Protein AF-A0A0F9H214-F1 (afdb_monomer_lite)

Secondary structure (DSSP, 8-state):
----EEEEEEETT-BEEEEETT---S-GGG-B-TTT-PBEEEEEEEE-TTS------PEEEE--EEE-TTT--EEE-S--EEE--SSPPP--------------------------SS----HHHHHHHHHHHHHHHHHHT-

Organism: NCBI:txid412755

pLDDT: mean 75.0, std 20.66, range [31.38, 96.81]

Radius of gyration: 20.88 Å; chains: 1; bounding box: 44×47×53 Å

Sequence (142 aa):
MSYEGYERVLCRNGHLDEDDCYDANFTRDEWRCAVCGEPRCWWEQVDQTNDAGTQTHLVVHEQHQCCCAVCGDHHQSKAVQYCIPLEPEPEYPTTQHRNRPAPLVPVVRCGSTVLEAGEHFTTDEADRRYAELADQRWQQHQ

Structure (mmCIF, N/CA/C/O backbone):
data_AF-A0A0F9H214-F1
#
_entry.id   AF-A0A0F9H214-F1
#
loop_
_atom_site.group_PDB
_atom_site.id
_atom_site.type_symbol
_atom_site.label_atom_id
_atom_site.label_alt_id
_atom_site.label_comp_id
_atom_site.label_asym_id
_atom_site.label_entity_id
_atom_site.label_seq_id
_atom_site.pdbx_PDB_ins_code
_atom_site.Cartn_x
_atom_site.Cartn_y
_atom_site.Cartn_z
_atom_site.occupancy
_atom_site.B_iso_or_eq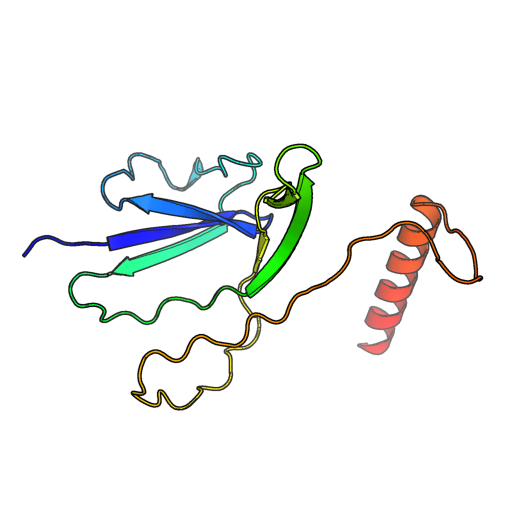uiv
_atom_site.auth_seq_id
_atom_site.auth_comp_id
_atom_site.auth_asym_id
_atom_site.auth_atom_id
_atom_site.pdbx_PDB_model_num
ATOM 1 N N . MET A 1 1 ? -2.662 14.297 -25.807 1.00 56.31 1 MET A N 1
ATOM 2 C CA . MET A 1 1 ? -3.360 13.405 -24.863 1.00 56.31 1 MET A CA 1
ATOM 3 C C . MET A 1 1 ? -2.757 13.671 -23.499 1.00 56.31 1 MET A C 1
ATOM 5 O O . MET A 1 1 ? -1.538 13.796 -23.446 1.00 56.31 1 MET A O 1
ATOM 9 N N . SER A 1 2 ? -3.576 13.887 -22.470 1.00 71.62 2 SER A N 1
ATOM 10 C CA . SER A 1 2 ? -3.113 13.947 -21.078 1.00 71.62 2 SER A CA 1
ATOM 11 C C . SER A 1 2 ? -2.791 12.530 -20.608 1.00 71.62 2 SER A C 1
ATOM 13 O O . SER A 1 2 ? -3.476 11.594 -21.007 1.00 71.62 2 SER A O 1
ATOM 15 N N . TYR A 1 3 ? -1.723 12.375 -19.829 1.00 75.56 3 TYR A N 1
ATOM 16 C CA . TYR A 1 3 ? -1.461 11.142 -19.094 1.00 75.56 3 TYR A CA 1
ATOM 17 C C . TYR A 1 3 ? -2.343 11.152 -17.844 1.00 75.56 3 TYR A C 1
ATOM 19 O O . TYR A 1 3 ? -2.306 12.126 -17.086 1.00 75.56 3 TY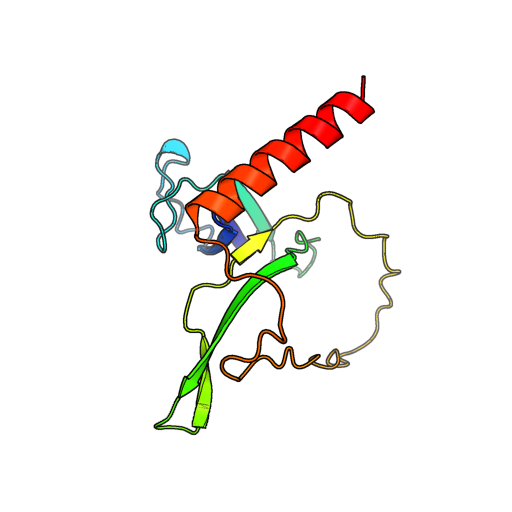R A O 1
ATOM 27 N N . GLU A 1 4 ? -3.142 10.103 -17.671 1.00 81.62 4 GLU A N 1
ATOM 28 C CA . GLU A 1 4 ? -3.949 9.866 -16.475 1.00 81.62 4 GLU A CA 1
ATOM 29 C C . GLU A 1 4 ? -3.407 8.606 -15.809 1.00 81.62 4 GLU A C 1
ATOM 31 O O . GLU A 1 4 ? -3.588 7.495 -16.304 1.00 81.62 4 GLU A O 1
ATOM 36 N N . GLY A 1 5 ? -2.676 8.780 -14.714 1.00 85.62 5 GLY A N 1
ATOM 37 C CA . GLY A 1 5 ? -2.113 7.665 -13.978 1.00 85.62 5 GLY A CA 1
ATOM 38 C C . GLY A 1 5 ? -1.671 8.072 -12.585 1.00 85.62 5 GLY A C 1
ATOM 39 O O . GLY A 1 5 ? -1.516 9.251 -12.282 1.00 85.62 5 GLY A O 1
ATOM 40 N N . TYR A 1 6 ? -1.466 7.076 -11.743 1.00 88.88 6 TYR A N 1
ATOM 41 C CA . TYR A 1 6 ? -1.082 7.242 -10.346 1.00 88.88 6 TYR A CA 1
ATOM 42 C C . TYR A 1 6 ? -0.023 6.203 -9.986 1.00 88.88 6 TYR A C 1
ATOM 44 O O . TYR A 1 6 ? 0.184 5.228 -10.711 1.00 88.88 6 TYR A O 1
ATOM 52 N N . GLU A 1 7 ? 0.688 6.415 -8.890 1.00 90.12 7 GLU A N 1
ATOM 53 C CA . GLU A 1 7 ? 1.603 5.431 -8.328 1.00 90.12 7 GLU A CA 1
ATOM 54 C C . GLU A 1 7 ? 0.926 4.727 -7.150 1.00 90.12 7 GLU A C 1
ATOM 56 O O . GLU A 1 7 ? 0.430 5.366 -6.225 1.00 90.12 7 GLU A O 1
ATOM 61 N N . ARG A 1 8 ? 0.918 3.393 -7.172 1.00 92.69 8 ARG A N 1
ATOM 62 C CA . ARG A 1 8 ? 0.558 2.570 -6.011 1.00 92.69 8 ARG A CA 1
ATOM 63 C C . ARG A 1 8 ? 1.821 2.233 -5.257 1.00 92.69 8 ARG A C 1
ATOM 65 O O . ARG A 1 8 ? 2.807 1.824 -5.867 1.00 92.69 8 ARG A O 1
ATOM 72 N N . VAL A 1 9 ? 1.795 2.366 -3.939 1.00 93.00 9 VAL A N 1
ATOM 73 C CA . VAL A 1 9 ? 3.006 2.280 -3.124 1.00 93.00 9 VAL A CA 1
ATOM 74 C C . VAL A 1 9 ? 2.737 1.501 -1.851 1.00 93.00 9 VAL A C 1
ATOM 76 O O . VAL A 1 9 ? 1.773 1.773 -1.145 1.00 93.00 9 VAL A O 1
ATOM 79 N N . LEU A 1 10 ? 3.609 0.544 -1.536 1.00 94.62 10 LEU A N 1
ATOM 80 C CA . LEU A 1 10 ? 3.522 -0.272 -0.327 1.00 94.62 10 LEU A CA 1
ATOM 81 C C . LEU A 1 10 ? 4.709 -0.018 0.594 1.00 94.62 10 LEU A C 1
ATOM 83 O O . LEU A 1 10 ? 5.872 -0.020 0.175 1.00 94.62 10 LEU A O 1
ATOM 87 N N . CYS A 1 11 ? 4.417 0.138 1.882 1.00 94.88 11 CYS A N 1
ATOM 88 C CA . CYS A 1 11 ? 5.436 0.122 2.926 1.00 94.88 11 CYS A CA 1
ATOM 89 C C . CYS A 1 11 ? 5.727 -1.285 3.444 1.00 94.88 11 CYS A C 1
ATOM 91 O O . CYS A 1 11 ? 4.993 -2.231 3.166 1.00 94.88 11 CYS A O 1
ATOM 93 N N . ARG A 1 12 ? 6.789 -1.420 4.248 1.00 94.31 12 ARG A N 1
ATOM 94 C CA . ARG A 1 12 ? 7.188 -2.709 4.846 1.00 94.31 12 ARG A CA 1
ATOM 95 C C . ARG A 1 12 ? 6.101 -3.379 5.692 1.00 94.31 12 ARG A C 1
ATOM 97 O O . ARG A 1 12 ? 6.124 -4.594 5.833 1.00 94.31 12 ARG A O 1
ATOM 104 N N . ASN A 1 13 ? 5.156 -2.597 6.214 1.00 95.94 13 ASN A N 1
ATOM 105 C CA . ASN A 1 13 ? 4.014 -3.089 6.990 1.00 95.94 13 ASN A CA 1
ATOM 106 C C . ASN A 1 13 ? 2.752 -3.308 6.133 1.00 95.94 13 ASN A C 1
ATOM 108 O O . ASN A 1 13 ? 1.672 -3.499 6.679 1.00 95.94 13 ASN A O 1
ATOM 112 N N . GLY A 1 14 ? 2.851 -3.223 4.803 1.00 95.81 14 GLY A N 1
ATOM 113 C CA . GLY A 1 14 ? 1.740 -3.498 3.893 1.00 95.81 14 GLY A CA 1
ATOM 114 C C . GLY A 1 14 ? 0.699 -2.383 3.755 1.00 95.81 14 GLY A C 1
ATOM 115 O O . GLY A 1 14 ? -0.334 -2.610 3.134 1.00 95.81 14 GLY A O 1
ATOM 116 N N . HIS A 1 15 ? 0.919 -1.183 4.298 1.00 95.94 15 HIS A N 1
ATOM 117 C CA . HIS A 1 15 ? 0.015 -0.056 4.036 1.00 95.94 15 HIS A CA 1
ATOM 118 C C . HIS A 1 15 ? 0.168 0.408 2.585 1.00 95.94 15 HIS A C 1
ATOM 120 O O . HIS A 1 15 ? 1.293 0.661 2.145 1.00 95.94 15 HIS A O 1
ATOM 126 N N . LEU A 1 16 ? -0.960 0.499 1.878 1.00 94.94 16 LEU A N 1
ATOM 127 C CA . LEU A 1 16 ? -1.052 0.954 0.495 1.00 94.94 16 LEU A CA 1
ATOM 128 C C . LEU A 1 16 ? -1.395 2.445 0.459 1.00 94.94 16 LEU A C 1
ATOM 130 O O . LEU A 1 16 ? -2.414 2.841 1.023 1.00 94.94 16 LEU A O 1
ATOM 134 N N . ASP A 1 17 ? -0.575 3.217 -0.245 1.00 92.38 17 ASP A N 1
ATOM 135 C CA . ASP A 1 17 ? -0.839 4.607 -0.609 1.00 92.38 17 ASP A CA 1
ATOM 136 C C . ASP A 1 17 ? -0.993 4.705 -2.141 1.00 92.38 17 ASP A C 1
ATOM 138 O O . ASP A 1 17 ? -0.345 3.961 -2.887 1.00 92.38 17 ASP A O 1
ATOM 142 N N . GLU A 1 18 ? -1.861 5.605 -2.602 1.00 91.56 18 GLU A N 1
ATOM 143 C CA . GLU A 1 18 ? -2.051 5.938 -4.018 1.00 91.56 18 GLU A CA 1
ATOM 144 C C . GLU A 1 18 ? -1.720 7.418 -4.199 1.00 91.56 18 GLU A C 1
ATOM 146 O O . GLU A 1 18 ? -2.446 8.280 -3.703 1.00 91.56 18 GLU A O 1
ATOM 151 N N . ASP A 1 19 ? -0.604 7.702 -4.865 1.00 87.62 19 ASP A N 1
ATOM 152 C CA . ASP A 1 19 ? -0.115 9.062 -5.073 1.00 87.62 19 ASP A CA 1
ATOM 153 C C . ASP A 1 19 ? -0.329 9.469 -6.534 1.00 87.62 19 ASP A C 1
ATOM 155 O O . ASP A 1 19 ? -0.066 8.692 -7.456 1.00 87.62 19 ASP A O 1
ATOM 159 N N . ASP A 1 20 ? -0.801 10.694 -6.767 1.00 83.00 20 ASP A N 1
ATOM 160 C CA . ASP A 1 20 ? -0.907 11.222 -8.126 1.00 83.00 20 ASP A CA 1
ATOM 161 C C . ASP A 1 20 ? 0.501 11.332 -8.736 1.00 83.00 20 ASP A C 1
ATOM 163 O O . ASP A 1 20 ? 1.448 11.801 -8.099 1.00 83.00 20 ASP A O 1
ATOM 167 N N . CYS A 1 21 ? 0.651 10.918 -9.994 1.00 73.12 21 CYS A N 1
ATOM 168 C CA . CYS A 1 21 ? 1.914 10.990 -10.725 1.00 73.12 21 CYS A CA 1
ATOM 169 C C . CYS A 1 21 ? 2.504 12.412 -10.799 1.00 73.12 21 CYS A C 1
ATOM 171 O O . CYS A 1 21 ? 3.709 12.566 -11.016 1.00 73.12 21 CYS A O 1
ATOM 173 N N . TYR A 1 22 ? 1.677 13.446 -10.611 1.00 72.38 22 TYR A N 1
ATOM 174 C CA . TYR A 1 22 ? 2.107 14.844 -10.583 1.00 72.38 22 TYR A CA 1
ATOM 175 C C . TYR A 1 22 ? 2.569 15.325 -9.196 1.00 72.38 22 TYR A C 1
ATOM 177 O O . TYR A 1 22 ? 3.251 16.348 -9.115 1.00 72.38 22 TYR A O 1
ATOM 185 N N . ASP A 1 23 ? 2.266 14.586 -8.123 1.00 71.31 23 ASP A N 1
ATOM 186 C CA . ASP A 1 23 ? 2.620 14.937 -6.739 1.00 71.31 23 ASP A CA 1
ATOM 187 C C . ASP A 1 23 ? 4.005 14.415 -6.307 1.00 71.31 23 ASP A C 1
ATOM 189 O O . ASP A 1 23 ? 4.451 14.653 -5.179 1.00 71.31 23 ASP A O 1
ATOM 193 N N . ALA A 1 24 ? 4.738 13.761 -7.216 1.00 57.97 24 ALA A N 1
ATOM 194 C CA . ALA A 1 24 ? 6.057 13.168 -6.988 1.00 57.97 24 ALA A CA 1
ATOM 195 C C . ALA A 1 24 ? 7.189 14.214 -6.839 1.00 57.97 24 ALA A C 1
ATOM 197 O O . ALA A 1 24 ? 8.165 14.227 -7.585 1.00 57.97 24 ALA A O 1
ATOM 198 N N . ASN A 1 25 ? 7.088 15.095 -5.842 1.00 57.47 25 ASN A N 1
ATOM 199 C CA . ASN A 1 25 ? 8.179 15.978 -5.409 1.00 57.47 25 ASN A CA 1
ATOM 200 C C . ASN A 1 25 ? 9.109 15.321 -4.373 1.00 57.47 25 ASN A C 1
ATOM 202 O O . ASN A 1 25 ? 10.042 15.963 -3.889 1.00 57.47 25 ASN A O 1
ATOM 206 N N . PHE A 1 26 ? 8.875 14.057 -4.016 1.00 60.38 26 PHE A N 1
ATOM 207 C CA . PHE A 1 26 ? 9.685 13.342 -3.037 1.00 60.38 26 PHE A CA 1
ATOM 208 C C . PHE A 1 26 ? 10.795 12.546 -3.723 1.00 60.38 26 PHE A C 1
ATOM 210 O O . PHE A 1 26 ? 10.561 11.747 -4.630 1.00 60.38 26 PHE A O 1
ATOM 217 N N . THR A 1 27 ? 12.030 12.738 -3.267 1.00 66.38 27 THR A N 1
ATOM 218 C CA . THR A 1 27 ? 13.131 11.830 -3.581 1.00 66.38 27 THR A CA 1
ATOM 219 C C . THR A 1 27 ? 12.805 10.456 -2.995 1.00 66.38 27 THR A C 1
ATOM 221 O O . THR A 1 27 ? 12.459 10.326 -1.821 1.00 66.38 27 THR A O 1
ATOM 224 N N . ARG A 1 28 ? 12.906 9.404 -3.818 1.00 69.00 28 ARG A N 1
ATOM 225 C CA . ARG A 1 28 ? 12.528 8.027 -3.440 1.00 69.00 28 ARG A CA 1
ATOM 226 C C . ARG A 1 28 ? 13.236 7.515 -2.177 1.00 69.00 28 ARG A C 1
ATOM 228 O O . ARG A 1 28 ? 12.682 6.676 -1.475 1.00 69.00 28 ARG A O 1
ATOM 235 N N . ASP A 1 29 ? 14.411 8.055 -1.864 1.00 68.75 29 ASP A N 1
ATOM 236 C CA . ASP A 1 29 ? 15.212 7.688 -0.689 1.00 68.75 29 ASP A CA 1
ATOM 237 C C . ASP A 1 29 ? 14.624 8.186 0.648 1.00 68.75 29 ASP A C 1
ATOM 239 O O . ASP A 1 29 ? 14.957 7.653 1.707 1.00 68.75 29 ASP A O 1
ATOM 243 N N . GLU A 1 30 ? 13.723 9.172 0.625 1.00 76.50 30 GLU A N 1
ATOM 244 C CA . GLU A 1 30 ? 13.088 9.743 1.826 1.00 76.50 30 GLU A CA 1
ATOM 245 C C . GLU A 1 30 ? 11.622 9.316 1.983 1.00 76.50 30 GLU A C 1
ATOM 247 O O . GLU A 1 30 ? 10.915 9.764 2.890 1.00 76.50 30 GLU A O 1
ATOM 252 N N . TRP A 1 31 ? 11.152 8.419 1.116 1.00 84.38 31 TRP A N 1
ATOM 253 C CA . TRP A 1 31 ? 9.738 8.105 1.001 1.00 84.38 31 TRP A CA 1
ATOM 254 C C . TRP A 1 31 ? 9.260 7.172 2.118 1.00 84.38 31 TRP A C 1
ATOM 256 O O . TRP A 1 31 ? 9.586 5.980 2.177 1.00 84.38 31 TRP A O 1
ATOM 266 N N . ARG A 1 32 ? 8.465 7.727 3.034 1.00 91.62 32 ARG A N 1
ATOM 267 C CA . ARG A 1 32 ? 7.933 7.028 4.208 1.00 91.62 32 ARG A CA 1
ATOM 268 C C . ARG A 1 32 ? 6.420 6.900 4.138 1.00 91.62 32 ARG A C 1
ATOM 270 O O . ARG A 1 32 ? 5.734 7.731 3.555 1.00 91.62 32 ARG A O 1
ATOM 277 N N . CYS A 1 33 ? 5.896 5.845 4.747 1.00 92.25 33 CYS A N 1
ATOM 278 C CA . CYS A 1 33 ? 4.461 5.638 4.894 1.00 92.25 33 CYS A CA 1
ATOM 279 C C . CYS A 1 33 ? 3.841 6.709 5.798 1.00 92.25 33 CYS A C 1
ATOM 281 O O . CYS A 1 33 ? 4.309 6.898 6.923 1.00 92.25 33 CYS A O 1
ATOM 283 N N . ALA A 1 34 ? 2.751 7.340 5.358 1.00 90.00 34 ALA A N 1
ATOM 284 C CA . ALA A 1 34 ? 2.038 8.332 6.166 1.00 90.00 34 ALA A CA 1
ATOM 285 C C . ALA A 1 34 ? 1.349 7.713 7.399 1.00 90.00 34 ALA A C 1
ATOM 287 O O . ALA A 1 34 ? 1.155 8.390 8.406 1.00 90.00 34 ALA A O 1
ATOM 288 N N . VAL A 1 35 ? 1.013 6.419 7.339 1.00 92.75 35 VAL A N 1
ATOM 289 C CA . VAL A 1 35 ? 0.331 5.697 8.424 1.00 92.75 35 VAL A CA 1
ATOM 290 C C . VAL A 1 35 ? 1.299 5.269 9.529 1.00 92.75 35 VAL A C 1
ATOM 292 O O . VAL A 1 35 ? 0.993 5.434 10.707 1.00 92.75 35 VAL A O 1
ATOM 295 N N . CYS A 1 36 ? 2.458 4.697 9.175 1.00 93.94 36 CYS A N 1
ATOM 296 C CA . CYS A 1 36 ? 3.359 4.072 10.156 1.00 93.94 36 CYS A CA 1
ATOM 297 C C . CYS A 1 36 ? 4.812 4.567 10.139 1.00 93.94 36 CYS A C 1
ATOM 299 O O . CYS A 1 36 ? 5.603 4.102 10.952 1.00 93.94 36 CYS A O 1
ATOM 301 N N . GLY A 1 37 ? 5.200 5.462 9.225 1.00 93.94 37 GLY A N 1
ATOM 302 C CA . GLY A 1 37 ? 6.560 6.017 9.138 1.00 93.94 37 GLY A CA 1
ATOM 303 C C . GLY A 1 37 ? 7.639 5.069 8.590 1.00 93.94 37 GLY A C 1
ATOM 304 O O . GLY A 1 37 ? 8.771 5.504 8.343 1.00 93.94 37 GLY A O 1
ATOM 305 N N . GLU A 1 38 ? 7.303 3.796 8.366 1.00 94.69 38 GLU A N 1
ATOM 306 C CA . GLU A 1 38 ? 8.208 2.817 7.759 1.00 94.69 38 GLU A CA 1
ATOM 307 C C . GLU A 1 38 ? 8.549 3.184 6.307 1.00 94.69 38 GLU A C 1
ATOM 309 O O . GLU A 1 38 ? 7.723 3.797 5.617 1.00 94.69 38 GLU A O 1
ATOM 314 N N . PRO A 1 39 ? 9.736 2.794 5.809 1.00 93.12 39 PRO A N 1
ATOM 315 C CA . PRO A 1 39 ? 10.102 2.991 4.414 1.00 93.12 39 PRO A CA 1
ATOM 316 C C . PRO A 1 39 ? 9.113 2.316 3.461 1.00 93.12 39 PRO A C 1
ATOM 318 O O . PRO A 1 39 ? 8.674 1.180 3.686 1.00 93.12 39 PRO A O 1
ATOM 321 N N . ARG A 1 40 ? 8.810 3.008 2.363 1.00 92.00 40 ARG A N 1
ATOM 322 C CA . ARG A 1 40 ? 8.134 2.421 1.205 1.00 92.00 40 ARG A CA 1
ATOM 323 C C . ARG A 1 40 ? 9.113 1.476 0.502 1.00 92.00 40 ARG A C 1
ATOM 325 O O . ARG A 1 40 ? 10.262 1.834 0.264 1.00 92.00 40 ARG A O 1
ATOM 332 N N . CYS A 1 41 ? 8.706 0.231 0.272 1.00 92.38 41 CYS A N 1
ATOM 333 C CA . CYS A 1 41 ? 9.588 -0.831 -0.231 1.00 92.38 41 CYS A CA 1
ATOM 334 C C . CYS A 1 41 ? 9.157 -1.398 -1.583 1.00 92.38 41 CYS A C 1
ATOM 336 O O . CYS A 1 41 ? 9.911 -2.160 -2.184 1.00 92.38 41 CYS A O 1
ATOM 338 N N . TRP A 1 42 ? 7.973 -1.032 -2.065 1.00 93.31 42 TRP A N 1
ATOM 339 C CA . TRP A 1 42 ? 7.477 -1.418 -3.377 1.00 93.31 42 TRP A CA 1
ATOM 340 C C . TRP A 1 42 ? 6.605 -0.306 -3.952 1.00 93.31 42 TRP A C 1
ATOM 342 O O . TRP A 1 42 ? 5.933 0.398 -3.200 1.00 93.31 42 TRP A O 1
ATOM 352 N N . TRP A 1 43 ? 6.626 -0.158 -5.272 1.00 91.88 43 TRP A N 1
ATOM 353 C CA . TRP A 1 43 ? 5.762 0.758 -6.002 1.00 91.88 43 TRP A CA 1
ATOM 354 C C . TRP A 1 43 ? 5.494 0.219 -7.410 1.00 91.88 43 TRP A C 1
ATOM 356 O O . TRP A 1 43 ? 6.329 -0.492 -7.974 1.00 91.88 43 TRP A O 1
ATOM 366 N N . GLU A 1 44 ? 4.354 0.587 -7.983 1.00 90.81 44 GLU A N 1
ATOM 367 C CA . GLU A 1 44 ? 4.051 0.414 -9.402 1.00 90.81 44 GLU A CA 1
ATOM 368 C C . GLU A 1 44 ? 3.377 1.673 -9.945 1.00 90.81 44 GLU A C 1
ATOM 370 O O . GLU A 1 44 ? 2.615 2.341 -9.246 1.00 90.81 44 GLU A O 1
ATOM 375 N N . GLN A 1 45 ? 3.654 1.993 -11.205 1.00 89.00 45 GLN A N 1
ATOM 376 C CA . GLN A 1 45 ? 2.949 3.049 -11.914 1.00 89.00 45 GLN A CA 1
ATOM 377 C C . GLN A 1 45 ? 1.735 2.440 -12.613 1.00 89.00 45 GLN A C 1
ATOM 379 O O . GLN A 1 45 ? 1.869 1.496 -13.393 1.00 89.00 45 GLN A O 1
ATOM 384 N N . VAL A 1 46 ? 0.557 2.984 -12.336 1.00 88.25 46 VAL A N 1
ATOM 385 C CA . VAL A 1 46 ? -0.704 2.585 -12.953 1.00 88.25 46 VAL A CA 1
ATOM 386 C C . VAL A 1 46 ? -1.072 3.613 -14.017 1.00 88.25 46 VAL A C 1
ATOM 388 O O . VAL A 1 46 ? -1.382 4.759 -13.696 1.00 88.25 46 VAL A O 1
ATOM 391 N N . ASP A 1 47 ? -1.046 3.195 -15.283 1.00 86.44 47 ASP A N 1
ATOM 392 C CA . ASP A 1 47 ? -1.542 3.985 -16.414 1.00 86.44 47 ASP A CA 1
ATOM 393 C C . ASP A 1 47 ? -3.027 3.674 -16.652 1.00 86.44 47 ASP A C 1
ATOM 395 O O . ASP A 1 47 ? -3.395 2.541 -16.973 1.00 86.44 47 ASP A O 1
ATOM 399 N N . GLN A 1 48 ? -3.882 4.681 -16.488 1.00 83.25 48 GLN A N 1
ATOM 400 C CA . GLN A 1 48 ? -5.323 4.595 -16.728 1.00 83.25 48 GLN A CA 1
ATOM 401 C C . GLN A 1 48 ? -5.744 5.241 -18.050 1.00 83.25 48 GLN A C 1
ATOM 403 O O . GLN A 1 48 ? -6.920 5.191 -18.398 1.00 83.25 48 GLN A O 1
ATOM 408 N N . THR A 1 49 ? -4.807 5.777 -18.840 1.00 79.94 49 THR A N 1
ATOM 409 C CA . THR A 1 49 ? -5.099 6.566 -20.051 1.00 79.94 49 THR A CA 1
ATOM 410 C C . THR A 1 49 ? -6.015 5.833 -21.044 1.00 79.94 49 THR A C 1
ATOM 412 O O . THR A 1 49 ? -6.738 6.474 -21.802 1.00 79.94 49 THR A O 1
ATOM 415 N N . ASN A 1 50 ? -6.003 4.495 -21.061 1.00 77.50 50 ASN A N 1
ATOM 416 C CA . ASN A 1 50 ? -6.907 3.687 -21.890 1.00 77.50 50 ASN A CA 1
ATOM 417 C C . ASN A 1 50 ? -7.468 2.451 -21.165 1.00 77.50 50 ASN A C 1
ATOM 419 O O . ASN A 1 50 ? -7.814 1.475 -21.833 1.00 77.50 50 ASN A O 1
ATOM 423 N N . ASP A 1 51 ? -7.453 2.432 -19.826 1.00 73.62 51 ASP A N 1
ATOM 424 C CA . ASP A 1 51 ? -7.720 1.224 -19.018 1.00 73.62 51 ASP A CA 1
ATOM 425 C C . ASP A 1 51 ? -6.896 -0.010 -19.464 1.00 73.62 51 ASP A C 1
ATOM 427 O O . ASP A 1 51 ? -7.272 -1.166 -19.264 1.00 73.62 51 ASP A O 1
ATOM 431 N N . ALA A 1 52 ? -5.757 0.239 -20.114 1.00 65.81 52 ALA A N 1
ATOM 432 C CA . ALA A 1 52 ? -4.908 -0.758 -20.746 1.00 65.81 52 ALA A CA 1
ATOM 433 C C . ALA A 1 52 ? -3.652 -0.961 -19.894 1.00 65.81 52 ALA A C 1
ATOM 435 O O . ALA A 1 52 ? -2.554 -0.569 -20.274 1.00 65.81 52 ALA A O 1
ATOM 436 N N . GLY A 1 53 ? -3.825 -1.560 -18.719 1.00 67.94 53 GLY A N 1
ATOM 437 C CA . GLY A 1 53 ? -2.730 -1.887 -17.815 1.00 67.94 53 GLY A CA 1
ATOM 438 C C . GLY A 1 53 ? -3.066 -3.113 -16.980 1.00 67.94 53 GLY A C 1
ATOM 439 O O . GLY A 1 53 ? -4.172 -3.233 -16.455 1.00 67.94 53 GLY A O 1
ATOM 440 N N . THR A 1 54 ? -2.113 -4.033 -16.850 1.00 77.25 54 THR A N 1
ATOM 441 C CA . THR A 1 54 ? -2.212 -5.120 -15.873 1.00 77.25 54 THR A CA 1
ATOM 442 C C . THR A 1 54 ? -1.665 -4.594 -14.553 1.00 77.25 54 THR A C 1
ATOM 444 O O . THR A 1 54 ? -0.455 -4.449 -14.406 1.00 77.25 54 THR A O 1
ATOM 447 N N . GLN A 1 55 ? -2.553 -4.266 -13.619 1.00 87.19 55 GLN A N 1
ATOM 448 C CA . GLN A 1 55 ? -2.167 -3.858 -12.267 1.00 87.19 55 GLN A CA 1
ATOM 449 C C . GLN A 1 55 ? -1.783 -5.085 -11.441 1.00 87.19 55 GLN A C 1
ATOM 451 O O . GLN A 1 55 ? -2.395 -6.149 -11.589 1.00 87.19 55 GLN A O 1
ATOM 456 N N . THR A 1 56 ? -0.812 -4.944 -10.539 1.00 89.31 56 THR A N 1
ATOM 457 C CA . THR A 1 56 ? -0.479 -6.025 -9.609 1.00 89.31 56 THR A CA 1
ATOM 458 C C . THR A 1 56 ? -1.663 -6.284 -8.678 1.00 89.31 56 THR A C 1
ATOM 460 O O . THR A 1 56 ? -2.140 -5.388 -7.969 1.00 89.31 56 THR A O 1
ATOM 463 N N . HIS A 1 57 ? -2.138 -7.532 -8.650 1.00 90.50 57 HIS A N 1
ATOM 464 C CA . HIS A 1 57 ? -3.155 -7.952 -7.694 1.00 90.50 57 HIS A CA 1
ATOM 465 C C . HIS A 1 57 ? -2.532 -8.018 -6.295 1.00 90.50 57 HIS A C 1
ATOM 467 O O . HIS A 1 57 ? -1.671 -8.854 -6.024 1.00 90.50 57 HIS A O 1
ATOM 473 N N . LEU A 1 58 ? -2.946 -7.104 -5.418 1.00 91.75 58 LEU A N 1
ATOM 474 C CA . LEU A 1 58 ? -2.538 -7.101 -4.017 1.00 91.75 58 LEU A CA 1
ATOM 475 C C . LEU A 1 58 ? -3.546 -7.893 -3.191 1.00 91.75 58 LEU A C 1
ATOM 477 O O . LEU A 1 58 ? -4.752 -7.679 -3.308 1.00 91.75 58 LEU A O 1
ATOM 481 N N . VAL A 1 59 ? -3.051 -8.763 -2.316 1.00 93.25 59 VAL A N 1
ATOM 482 C CA . VAL A 1 59 ? -3.891 -9.578 -1.434 1.00 93.25 59 VAL A CA 1
ATOM 483 C C . VAL A 1 59 ? -4.001 -8.896 -0.076 1.00 93.25 59 VAL A C 1
ATOM 485 O O . VAL A 1 59 ? -3.008 -8.403 0.458 1.00 93.25 59 VAL A O 1
ATOM 488 N N . VAL A 1 60 ? -5.204 -8.866 0.501 1.00 93.56 60 VAL A N 1
ATOM 489 C CA . VAL A 1 60 ? -5.406 -8.377 1.872 1.00 93.56 60 VAL A CA 1
ATOM 490 C C . VAL A 1 60 ? -4.735 -9.345 2.843 1.00 93.56 60 VAL A C 1
ATOM 492 O O . VAL A 1 60 ? -5.124 -10.508 2.938 1.00 93.56 60 VAL A O 1
ATOM 495 N N . HIS A 1 61 ? -3.737 -8.850 3.568 1.00 90.62 61 HIS A N 1
ATOM 496 C CA . HIS A 1 61 ? -3.047 -9.592 4.614 1.00 90.62 61 HIS A CA 1
ATOM 497 C C . HIS A 1 61 ? -3.798 -9.489 5.944 1.00 90.62 61 HIS A C 1
ATOM 499 O O . HIS A 1 61 ? -4.138 -10.505 6.547 1.00 90.62 61 HIS A O 1
ATOM 505 N N . GLU A 1 62 ? -4.120 -8.262 6.363 1.00 90.50 62 GLU A N 1
ATOM 506 C CA . GLU A 1 62 ? -4.842 -7.994 7.606 1.00 90.50 62 GLU A CA 1
ATOM 507 C C . GLU A 1 62 ? -5.857 -6.862 7.426 1.00 90.50 62 GLU A C 1
ATOM 509 O O . GLU A 1 62 ? -5.580 -5.825 6.819 1.00 90.50 62 GLU A O 1
ATOM 514 N N . GLN A 1 63 ? -7.044 -7.043 8.008 1.00 92.19 63 GLN A N 1
ATOM 515 C CA . GLN A 1 63 ? -8.067 -6.009 8.097 1.00 92.19 63 GLN A CA 1
ATOM 516 C C . GLN A 1 63 ? -8.751 -6.081 9.461 1.00 92.19 63 GLN A C 1
ATOM 518 O O . GLN A 1 63 ? -9.206 -7.140 9.894 1.00 92.19 63 GLN A O 1
ATOM 523 N N . HIS A 1 64 ? -8.867 -4.932 10.125 1.00 91.00 64 HIS A N 1
ATOM 524 C CA . HIS A 1 64 ? -9.562 -4.826 11.401 1.00 91.00 64 HIS A CA 1
ATOM 525 C C . HIS A 1 64 ? -10.829 -3.996 11.258 1.00 91.00 64 HIS A C 1
ATOM 527 O O . HIS A 1 64 ? -10.791 -2.849 10.805 1.00 91.00 64 HIS A O 1
ATOM 533 N N . GLN A 1 65 ? -11.946 -4.581 11.687 1.00 93.81 65 GLN A N 1
ATOM 534 C CA . GLN A 1 65 ? -13.243 -3.922 11.729 1.00 93.81 65 GLN A CA 1
ATOM 535 C C . GLN A 1 65 ? -13.800 -3.944 13.155 1.00 93.81 65 GLN A C 1
ATOM 537 O O . GLN A 1 65 ? -13.589 -4.901 13.900 1.00 93.81 65 GLN A O 1
ATOM 542 N N . CYS A 1 66 ? -14.512 -2.891 13.547 1.00 92.38 66 CYS A N 1
ATOM 543 C CA . CYS A 1 66 ? -15.280 -2.835 14.786 1.00 92.38 66 CYS A CA 1
ATOM 544 C C . CYS A 1 66 ? -16.719 -2.404 14.496 1.00 92.38 66 CYS A C 1
ATOM 546 O O . CYS A 1 66 ? -16.970 -1.600 13.603 1.00 92.38 66 CYS A O 1
ATOM 548 N N . CYS A 1 67 ? -17.673 -2.936 15.257 1.00 95.44 67 CYS A N 1
ATOM 549 C CA . CYS A 1 67 ? -19.057 -2.480 15.194 1.00 95.44 67 CYS A CA 1
ATOM 550 C C . CYS A 1 67 ? -19.197 -1.202 16.032 1.00 95.44 67 CYS A C 1
ATOM 552 O O . CYS A 1 67 ? -18.865 -1.197 17.222 1.00 95.44 67 CYS A O 1
ATOM 554 N N . CYS A 1 68 ? -19.649 -0.110 15.419 1.00 94.44 68 CYS A N 1
ATOM 555 C CA . CYS A 1 68 ? -19.868 1.148 16.120 1.00 94.44 68 CYS A CA 1
ATOM 556 C C . CYS A 1 68 ? -21.172 1.089 16.909 1.00 94.44 68 CYS A C 1
ATOM 558 O O . CYS A 1 68 ? -22.251 0.918 16.350 1.00 94.44 68 CYS A O 1
ATOM 560 N N . ALA A 1 69 ? -21.084 1.314 18.220 1.00 94.88 69 ALA A N 1
ATOM 561 C CA . ALA A 1 69 ? -22.252 1.332 19.097 1.00 94.88 69 ALA A CA 1
ATOM 562 C C . ALA A 1 69 ? -23.228 2.490 18.802 1.00 94.88 69 ALA A C 1
ATOM 564 O O . ALA A 1 69 ? -24.369 2.444 19.252 1.00 94.88 69 ALA A O 1
ATOM 565 N N . VAL A 1 70 ? -22.786 3.530 18.082 1.00 96.81 70 VAL A N 1
ATOM 566 C CA . VAL A 1 70 ? -23.599 4.720 17.780 1.00 96.81 70 VAL A CA 1
ATOM 567 C C . VAL A 1 70 ? -24.430 4.533 16.512 1.00 96.81 70 VAL A C 1
ATOM 569 O O . VAL A 1 70 ? -25.626 4.802 16.541 1.00 96.81 70 VAL A O 1
ATOM 572 N N . CYS A 1 71 ? -23.826 4.085 15.408 1.00 95.06 71 CYS A N 1
ATOM 573 C CA . CYS A 1 71 ? -24.543 3.918 14.137 1.00 95.06 71 CYS A CA 1
ATOM 574 C C . CYS A 1 71 ? -24.917 2.464 13.813 1.00 95.06 71 CYS A C 1
ATOM 576 O O . CYS A 1 71 ? -25.762 2.246 12.955 1.00 95.06 71 CYS A O 1
ATOM 578 N N . GLY A 1 72 ? -24.340 1.475 14.502 1.00 95.50 72 GLY A N 1
ATOM 579 C CA . GLY A 1 72 ? -24.582 0.051 14.252 1.00 95.50 72 GLY A CA 1
ATOM 580 C C . GLY A 1 72 ? -23.813 -0.535 13.061 1.00 95.50 72 GLY A C 1
ATOM 581 O O . GLY A 1 72 ? -23.928 -1.733 12.806 1.00 95.50 72 GLY A O 1
ATOM 582 N N . ASP A 1 73 ? -23.016 0.273 12.356 1.00 96.12 73 ASP A N 1
ATOM 583 C CA . ASP A 1 73 ? 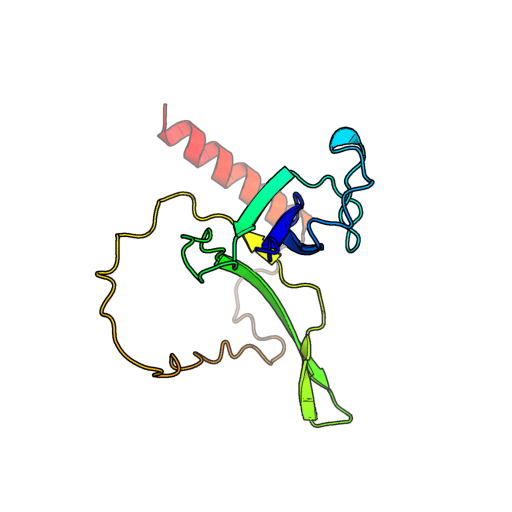-22.234 -0.162 11.197 1.00 96.12 73 ASP A CA 1
ATOM 584 C C . ASP A 1 73 ? -20.851 -0.706 11.589 1.00 96.12 73 ASP A C 1
ATOM 586 O O . ASP A 1 73 ? -20.320 -0.428 12.670 1.00 96.12 73 ASP A O 1
ATOM 590 N N . HIS A 1 74 ? -20.240 -1.477 10.683 1.00 92.88 74 HIS A N 1
ATOM 591 C CA . HIS A 1 74 ? -18.856 -1.929 10.823 1.00 92.88 74 HIS A CA 1
ATOM 592 C C . HIS A 1 74 ? -17.908 -0.876 10.249 1.00 92.88 74 HIS A C 1
ATOM 594 O O . HIS A 1 74 ? -17.936 -0.586 9.055 1.00 92.88 74 HIS A O 1
ATOM 600 N N . HIS A 1 75 ? -17.041 -0.331 11.097 1.00 92.31 75 HIS A N 1
ATOM 601 C CA . HIS A 1 75 ? -16.000 0.604 10.695 1.00 92.31 75 HIS A CA 1
ATOM 602 C C . HIS A 1 75 ? -14.654 -0.075 10.681 1.00 92.31 75 HIS A C 1
ATOM 604 O O . HIS A 1 75 ? -14.357 -0.949 11.495 1.00 92.31 75 HIS A O 1
ATOM 610 N N . GLN A 1 76 ? -13.806 0.399 9.789 1.00 93.50 76 GLN A N 1
ATOM 611 C CA . GLN A 1 76 ? -12.409 0.047 9.803 1.00 93.50 76 GLN A CA 1
ATOM 612 C C . GLN A 1 76 ? -11.718 0.708 11.004 1.00 93.50 76 GLN A C 1
ATOM 614 O O . GLN A 1 76 ? -11.764 1.925 11.165 1.00 93.50 76 GLN A O 1
ATOM 619 N N . SER A 1 77 ? -11.096 -0.100 11.863 1.00 91.06 77 SER A N 1
ATOM 620 C CA . SER A 1 77 ? -10.448 0.371 13.097 1.00 91.06 77 SER A CA 1
ATOM 621 C C . SER A 1 77 ? -8.935 0.544 12.965 1.00 91.06 77 SER A C 1
ATOM 623 O O . SER A 1 77 ? -8.321 1.214 13.793 1.00 91.06 77 SER A O 1
ATOM 625 N N . LYS A 1 78 ? -8.332 -0.042 11.924 1.00 91.12 78 LYS A N 1
ATOM 626 C CA . LYS A 1 78 ? -6.922 0.126 11.545 1.00 91.12 78 LYS A CA 1
ATOM 627 C C . LYS A 1 78 ? -6.781 0.118 10.027 1.00 91.12 78 LYS A C 1
ATOM 629 O O . LYS A 1 78 ? -7.621 -0.466 9.343 1.00 91.12 78 LYS A O 1
ATOM 634 N N . ALA A 1 79 ? -5.710 0.715 9.509 1.00 92.62 79 ALA A N 1
ATOM 635 C CA . ALA A 1 79 ? -5.380 0.646 8.086 1.00 92.62 79 ALA A CA 1
ATOM 636 C C . ALA A 1 79 ? -5.304 -0.816 7.601 1.00 92.62 79 ALA A C 1
ATOM 638 O O . ALA A 1 79 ? -4.871 -1.694 8.349 1.00 92.62 79 ALA A O 1
ATOM 639 N N . VAL A 1 80 ? -5.777 -1.073 6.376 1.00 95.00 80 VAL A N 1
ATOM 640 C CA . VAL A 1 80 ? -5.671 -2.402 5.754 1.00 95.00 80 VAL A CA 1
ATOM 641 C C . VAL A 1 80 ? -4.205 -2.641 5.429 1.00 95.00 80 VAL A C 1
ATOM 643 O O . VAL A 1 80 ? -3.522 -1.729 4.958 1.00 95.00 80 VAL A O 1
ATOM 646 N N . GLN A 1 81 ? -3.741 -3.859 5.668 1.00 95.31 81 GLN A N 1
ATOM 647 C CA . GLN A 1 81 ? -2.428 -4.301 5.232 1.00 95.31 81 GLN A CA 1
ATOM 648 C C . GLN A 1 81 ? -2.574 -5.228 4.035 1.00 95.31 81 GLN A C 1
ATOM 650 O O . GLN A 1 81 ? -3.420 -6.125 4.027 1.00 95.31 81 GLN A O 1
ATOM 655 N N . TYR A 1 82 ? -1.723 -5.020 3.043 1.00 96.19 82 TYR A N 1
ATOM 656 C CA . TYR A 1 82 ? -1.662 -5.777 1.807 1.00 96.19 82 TYR A CA 1
ATOM 657 C C . TYR A 1 82 ? -0.306 -6.458 1.656 1.00 96.19 82 TYR A C 1
ATOM 659 O O . TYR A 1 82 ? 0.711 -5.981 2.162 1.00 96.19 82 TYR A O 1
ATOM 667 N N . CYS A 1 83 ? -0.284 -7.549 0.901 1.00 93.62 83 CYS A N 1
ATOM 668 C CA . CYS A 1 83 ? 0.938 -8.202 0.461 1.00 93.62 83 CYS A CA 1
ATOM 669 C C . CYS A 1 83 ? 0.899 -8.498 -1.041 1.00 93.62 83 CYS A C 1
ATOM 671 O O . CYS A 1 83 ? -0.162 -8.635 -1.656 1.00 93.62 83 CYS A O 1
ATOM 673 N N . ILE A 1 84 ? 2.091 -8.586 -1.629 1.00 91.81 84 ILE A N 1
ATOM 674 C CA . ILE A 1 84 ? 2.277 -9.052 -3.002 1.00 91.81 84 ILE A CA 1
ATOM 675 C C . ILE A 1 84 ? 2.315 -10.584 -2.942 1.00 91.81 84 ILE A C 1
ATOM 677 O O . ILE A 1 84 ? 3.096 -11.124 -2.150 1.00 91.81 84 ILE A O 1
ATOM 681 N N . PRO A 1 85 ? 1.491 -11.298 -3.724 1.00 86.81 85 PRO A N 1
ATOM 682 C CA . PRO A 1 85 ? 1.515 -12.754 -3.735 1.00 86.81 85 PRO A CA 1
ATOM 683 C C . PRO A 1 85 ? 2.881 -13.268 -4.222 1.00 86.81 85 PRO A C 1
ATOM 685 O O . PRO A 1 85 ? 3.448 -12.750 -5.182 1.00 86.81 85 PRO A O 1
ATOM 688 N N . LEU A 1 86 ? 3.432 -14.275 -3.531 1.00 82.25 86 LEU A N 1
ATOM 689 C CA . LEU A 1 86 ? 4.747 -14.860 -3.851 1.00 82.25 86 LEU A CA 1
ATOM 690 C C . LEU A 1 86 ? 4.724 -15.712 -5.124 1.00 82.25 86 LEU A C 1
ATOM 692 O O . LEU A 1 86 ? 5.738 -15.834 -5.807 1.00 82.25 86 LEU A O 1
ATOM 696 N N . GLU A 1 87 ? 3.573 -16.303 -5.425 1.00 80.31 87 GLU A N 1
ATOM 697 C CA . GLU A 1 87 ? 3.340 -17.040 -6.658 1.00 80.31 87 GLU A CA 1
ATOM 698 C C . GLU A 1 87 ? 2.445 -16.187 -7.558 1.00 80.31 87 GLU A C 1
ATOM 700 O O . GLU A 1 87 ? 1.460 -15.626 -7.064 1.00 80.31 87 GLU A O 1
ATOM 705 N N . PRO A 1 88 ? 2.758 -16.061 -8.861 1.00 64.00 88 PRO A N 1
ATOM 706 C CA . PRO A 1 88 ? 1.812 -15.466 -9.789 1.00 64.00 88 PRO A CA 1
ATOM 707 C C . PRO A 1 88 ? 0.525 -16.288 -9.715 1.00 64.00 88 PRO A C 1
ATOM 709 O O . PRO A 1 88 ? 0.571 -17.517 -9.817 1.00 64.00 88 PRO A O 1
ATOM 712 N N . GLU A 1 89 ? -0.616 -15.627 -9.499 1.00 62.41 89 GLU A N 1
ATOM 713 C CA . GLU A 1 89 ? -1.890 -16.335 -9.558 1.00 62.41 89 GLU A CA 1
ATOM 714 C C . GLU A 1 89 ? -1.989 -17.066 -10.904 1.00 62.41 89 GLU A C 1
ATOM 716 O O . GLU A 1 89 ? -1.524 -16.536 -11.922 1.00 62.41 89 GLU A O 1
ATOM 721 N N . PRO A 1 90 ? -2.555 -18.288 -10.933 1.00 57.94 90 PRO A N 1
ATOM 722 C CA . PRO A 1 90 ? -2.797 -18.960 -12.197 1.00 57.94 90 PRO A CA 1
ATOM 723 C C . PRO A 1 90 ? -3.592 -18.000 -13.078 1.00 57.94 90 PRO A C 1
ATOM 725 O O . PRO A 1 90 ? -4.577 -17.434 -12.608 1.00 57.94 90 PRO A O 1
ATOM 728 N N . GLU A 1 91 ? -3.146 -17.786 -14.319 1.00 57.56 91 GLU A N 1
ATOM 729 C CA . GLU A 1 91 ? -3.841 -16.925 -15.275 1.00 57.56 91 GLU A CA 1
ATOM 730 C C . GLU A 1 91 ? -5.297 -17.392 -15.376 1.00 57.56 91 GLU A C 1
ATOM 732 O O . GLU A 1 91 ? -5.619 -18.367 -16.062 1.00 57.56 91 GLU A O 1
ATOM 737 N N . TYR A 1 92 ? -6.198 -16.732 -14.648 1.00 50.22 92 TYR A N 1
ATOM 738 C CA . TYR A 1 92 ? -7.612 -16.980 -14.816 1.00 50.22 92 TYR A CA 1
ATOM 739 C C . TYR A 1 92 ? -7.938 -16.473 -16.214 1.00 50.22 92 TYR A C 1
ATOM 741 O O . TYR A 1 92 ? -7.626 -15.315 -16.515 1.00 50.22 92 TYR A O 1
ATOM 749 N N . PRO A 1 93 ? -8.526 -17.307 -17.091 1.00 42.59 93 PRO A N 1
ATOM 750 C CA . PRO A 1 93 ? -8.914 -16.847 -18.408 1.00 42.59 93 PRO A CA 1
ATOM 751 C C . PRO A 1 93 ? -9.777 -15.611 -18.202 1.00 42.59 93 PRO A C 1
ATOM 753 O O . PRO A 1 93 ? -10.802 -15.676 -17.520 1.00 42.59 93 PRO A O 1
ATOM 756 N N . THR A 1 94 ? -9.317 -14.483 -18.742 1.00 48.78 94 THR A N 1
ATOM 757 C CA . THR A 1 94 ? -10.014 -13.201 -18.748 1.00 48.78 94 THR A CA 1
ATOM 758 C C . THR A 1 94 ? -11.291 -13.379 -19.554 1.00 48.78 94 THR A C 1
ATOM 760 O O . THR A 1 94 ? -11.400 -13.009 -20.721 1.00 48.78 94 THR A O 1
ATOM 763 N N . THR A 1 95 ? -12.298 -14.003 -18.949 1.00 44.25 95 THR A N 1
ATOM 764 C CA . THR A 1 95 ? -13.646 -13.977 -19.477 1.00 44.25 95 THR A CA 1
ATOM 765 C C . THR A 1 95 ? -14.052 -12.520 -19.447 1.00 44.25 95 THR A C 1
ATOM 767 O O . THR A 1 95 ? -14.315 -11.969 -18.380 1.00 44.25 95 THR A O 1
ATOM 770 N N . GLN A 1 96 ? -14.065 -11.898 -20.625 1.00 46.75 96 GLN A N 1
ATOM 771 C CA . GLN A 1 96 ? -14.732 -10.636 -20.907 1.00 46.75 96 GLN A CA 1
ATOM 772 C C . GLN A 1 96 ? -16.211 -10.767 -20.516 1.00 46.75 96 GLN A C 1
ATOM 774 O O . GLN A 1 96 ? -17.078 -11.004 -21.351 1.00 46.75 96 GLN A O 1
ATOM 779 N N . HIS A 1 97 ? -16.524 -10.697 -19.228 1.00 39.69 97 HIS A N 1
ATOM 780 C CA . HIS A 1 97 ? -17.871 -10.896 -18.728 1.00 39.69 97 HIS A CA 1
ATOM 781 C C . HIS A 1 97 ? -18.128 -9.989 -17.529 1.00 39.69 97 HIS A C 1
ATOM 783 O O . HIS A 1 97 ? -17.863 -10.326 -16.385 1.00 39.69 97 HIS A O 1
ATOM 789 N N . ARG A 1 98 ? -18.722 -8.839 -17.867 1.00 40.50 98 ARG A N 1
ATOM 790 C CA . ARG A 1 98 ? -19.923 -8.267 -17.243 1.00 40.50 98 ARG A CA 1
ATOM 791 C C . ARG A 1 98 ? -19.978 -8.361 -15.717 1.00 40.50 98 ARG A C 1
ATOM 793 O O . ARG A 1 98 ? -20.366 -9.402 -15.199 1.00 40.50 98 ARG A O 1
ATOM 800 N N . ASN A 1 99 ? -19.755 -7.218 -15.061 1.00 41.28 99 ASN A N 1
ATOM 801 C CA . ASN A 1 99 ? -20.400 -6.757 -13.821 1.00 41.28 99 ASN A CA 1
ATOM 802 C C . ASN A 1 99 ? -21.255 -7.815 -13.110 1.00 41.28 99 ASN A C 1
ATOM 804 O O . ASN A 1 99 ? -22.488 -7.762 -13.134 1.00 41.28 99 ASN A O 1
ATOM 808 N N . ARG A 1 100 ? -20.604 -8.779 -12.465 1.00 33.78 100 ARG A N 1
ATOM 809 C CA . ARG A 1 100 ? -21.242 -9.614 -11.459 1.00 33.78 100 ARG A CA 1
ATOM 810 C C . ARG A 1 100 ? -20.480 -9.339 -10.171 1.00 33.78 100 ARG A C 1
ATOM 812 O O . ARG A 1 100 ? -19.294 -9.653 -10.129 1.00 33.78 100 ARG A O 1
ATOM 819 N N . PRO A 1 101 ? -21.100 -8.705 -9.162 1.00 36.06 101 PRO A N 1
ATOM 820 C CA . PRO A 1 101 ? -20.428 -8.513 -7.891 1.00 36.06 101 PRO A CA 1
ATOM 821 C C . PRO A 1 101 ? -20.043 -9.893 -7.362 1.00 36.06 101 PRO A C 1
ATOM 823 O O . PRO A 1 101 ? -20.893 -10.785 -7.264 1.00 36.06 101 PRO A O 1
ATOM 826 N N . ALA A 1 102 ? -18.751 -10.078 -7.088 1.00 36.88 102 ALA A N 1
ATOM 827 C CA . ALA A 1 102 ? -18.286 -11.230 -6.340 1.00 36.88 102 ALA A CA 1
ATOM 828 C C . ALA A 1 102 ? -19.082 -11.282 -5.024 1.00 36.88 102 ALA A C 1
ATOM 830 O O . ALA A 1 102 ? -19.332 -10.228 -4.428 1.00 36.88 102 ALA A O 1
ATOM 831 N N . PRO A 1 103 ? -19.537 -12.464 -4.576 1.00 31.38 103 PRO A N 1
ATOM 832 C CA . PRO A 1 103 ? -20.157 -12.569 -3.270 1.00 31.38 103 PRO A CA 1
ATOM 833 C C . PRO A 1 103 ? -19.135 -12.094 -2.237 1.00 31.38 103 PRO A C 1
ATOM 835 O O . PRO A 1 103 ? -18.077 -12.699 -2.083 1.00 31.38 103 PRO A O 1
ATOM 838 N N . LEU A 1 104 ? -19.450 -10.991 -1.555 1.00 33.31 104 LEU A N 1
ATOM 839 C CA . LEU A 1 104 ? -18.749 -10.584 -0.346 1.00 33.31 104 LEU A CA 1
ATOM 840 C C . LEU A 1 104 ? -18.860 -11.761 0.619 1.00 33.31 104 LEU A C 1
ATOM 842 O O . LEU A 1 104 ? -19.939 -12.030 1.142 1.00 33.31 104 LEU A O 1
ATOM 846 N N . VAL A 1 105 ? -17.774 -12.509 0.799 1.00 32.47 105 VAL A N 1
ATOM 847 C CA . VAL A 1 105 ? -17.687 -13.503 1.864 1.00 32.47 105 VAL A CA 1
ATOM 848 C C . VAL A 1 105 ? -17.589 -12.696 3.156 1.00 32.47 105 VAL A C 1
ATOM 850 O O . VAL A 1 105 ? -16.594 -11.992 3.342 1.00 32.47 105 VAL A O 1
ATOM 853 N N . PRO A 1 106 ? -18.598 -12.722 4.045 1.00 33.91 106 PRO A N 1
ATOM 854 C CA . PRO A 1 106 ? -18.479 -12.022 5.307 1.00 33.91 106 PRO A CA 1
ATOM 855 C C . PRO A 1 106 ? -17.459 -12.781 6.154 1.00 33.91 106 PRO A C 1
ATOM 857 O O . PRO A 1 106 ? -17.729 -13.884 6.635 1.00 33.91 106 PRO A O 1
ATOM 860 N N . VAL A 1 107 ? -16.278 -12.198 6.357 1.00 36.72 107 VAL A N 1
ATOM 861 C CA . VAL A 1 107 ? -15.381 -12.640 7.427 1.00 36.72 107 VAL A CA 1
ATOM 862 C C . VAL A 1 107 ? -15.995 -12.159 8.739 1.00 36.72 107 VAL A C 1
ATOM 864 O O . VAL A 1 107 ? -15.684 -11.097 9.269 1.00 36.72 107 VAL A O 1
ATOM 867 N N . VAL A 1 108 ? -16.944 -12.945 9.242 1.00 35.69 108 VAL A N 1
ATOM 868 C CA . VAL A 1 108 ? -17.490 -12.792 10.586 1.00 35.69 108 VAL A CA 1
ATOM 869 C C . VAL A 1 108 ? -16.413 -13.219 11.571 1.00 35.69 108 VAL A C 1
ATOM 871 O O . VAL A 1 108 ? -16.148 -14.410 11.706 1.00 35.69 108 VAL A O 1
ATOM 874 N N . ARG A 1 109 ? -15.851 -12.263 12.314 1.00 33.34 109 ARG A N 1
ATOM 875 C CA . ARG A 1 109 ? -15.410 -12.490 13.699 1.00 33.34 109 ARG A CA 1
ATOM 876 C C . ARG A 1 109 ? -15.728 -11.265 14.551 1.00 33.34 109 ARG A C 1
ATOM 878 O O . ARG A 1 109 ? -14.867 -10.450 14.856 1.00 33.34 109 ARG A O 1
ATOM 885 N N . CYS A 1 110 ? -16.994 -11.159 14.947 1.00 32.50 110 CYS A N 1
ATOM 886 C CA . CYS A 1 110 ? -17.376 -10.453 16.164 1.00 32.50 110 CYS A CA 1
ATOM 887 C C . CYS A 1 110 ? -17.502 -11.495 17.281 1.00 32.50 110 CYS A C 1
ATOM 889 O O . CYS A 1 110 ? -18.171 -12.509 17.090 1.00 32.50 110 CYS A O 1
ATOM 891 N N . GLY A 1 111 ? -16.872 -11.234 18.426 1.00 33.59 111 GLY A N 1
ATOM 892 C CA . GLY A 1 111 ? -17.140 -11.957 19.666 1.00 33.59 111 GLY A CA 1
ATOM 893 C C . GLY A 1 111 ? -15.905 -12.531 20.351 1.00 33.59 111 GLY A C 1
ATOM 894 O O . GLY A 1 111 ? -15.427 -13.600 19.996 1.00 33.59 111 GLY A O 1
ATOM 895 N N . SER A 1 112 ? -15.433 -11.803 21.365 1.00 38.09 112 SER A N 1
ATOM 896 C CA . SER A 1 112 ? -15.293 -12.313 22.737 1.00 38.09 112 SER A CA 1
ATOM 897 C C . SER A 1 112 ? -14.963 -13.801 22.907 1.00 38.09 112 SER A C 1
ATOM 899 O O . SER A 1 112 ? -15.810 -14.658 22.680 1.00 38.09 112 SER A O 1
ATOM 901 N N . THR A 1 113 ? -13.764 -14.060 23.441 1.00 45.28 113 THR A N 1
ATOM 902 C CA . THR A 1 113 ? -13.490 -15.108 24.443 1.00 45.28 113 THR A CA 1
ATOM 903 C C . THR A 1 113 ? -14.401 -16.333 24.398 1.00 45.28 113 THR A C 1
ATOM 905 O O . THR A 1 113 ? -15.357 -16.391 25.162 1.00 45.28 113 THR A O 1
ATOM 908 N N . VAL A 1 114 ? -14.034 -17.338 23.605 1.00 37.00 114 VAL A N 1
ATOM 909 C CA . VAL A 1 114 ? -14.032 -18.738 24.054 1.00 37.00 114 VAL A CA 1
ATOM 910 C C . VAL A 1 114 ? -12.882 -19.438 23.325 1.00 37.00 114 VAL A C 1
ATOM 912 O O . VAL A 1 114 ? -13.041 -19.970 22.231 1.00 37.00 114 VAL A O 1
ATOM 915 N N . LEU A 1 115 ? -11.688 -19.388 23.919 1.00 36.28 115 LEU A N 1
ATOM 916 C CA . LEU A 1 115 ? -10.742 -20.485 23.749 1.00 36.28 115 LEU A CA 1
ATOM 917 C C . LEU A 1 115 ? -11.310 -21.628 24.589 1.00 36.28 115 LEU A C 1
ATOM 919 O O . LEU A 1 115 ? -11.301 -21.559 25.819 1.00 36.28 115 LEU A O 1
ATOM 923 N N . GLU A 1 116 ? -11.871 -22.640 23.933 1.00 39.97 116 GLU A N 1
ATOM 924 C CA . GLU A 1 116 ? -12.101 -23.918 24.591 1.00 39.97 116 GLU A CA 1
ATOM 925 C C . GLU A 1 116 ? -10.735 -24.521 24.943 1.00 39.97 116 GLU A C 1
ATOM 927 O O . GLU A 1 116 ? -9.928 -24.830 24.073 1.00 39.97 116 GLU A O 1
ATOM 932 N N . ALA A 1 117 ? -10.492 -24.584 26.253 1.00 48.25 117 ALA A N 1
ATOM 933 C CA . ALA A 1 117 ? -9.611 -25.487 26.987 1.00 48.25 117 ALA A CA 1
ATOM 934 C C . ALA A 1 117 ? -8.333 -25.981 26.279 1.00 48.25 117 ALA A C 1
ATOM 936 O O . ALA A 1 117 ? -8.334 -27.001 25.595 1.00 48.25 117 ALA A O 1
ATOM 937 N N . GLY A 1 118 ? -7.203 -25.346 26.604 1.00 48.75 118 GLY A N 1
ATOM 938 C CA . GLY A 1 118 ? -5.887 -25.951 26.398 1.00 48.75 118 GLY A CA 1
ATOM 939 C C . GLY A 1 118 ? -4.741 -24.951 26.426 1.00 48.75 118 GLY A C 1
ATOM 940 O O . GLY A 1 118 ? -4.170 -24.670 25.385 1.00 48.75 118 GLY A O 1
ATOM 941 N N . GLU A 1 119 ? -4.414 -24.458 27.623 1.00 52.53 119 GLU A N 1
ATOM 942 C CA . GLU A 1 119 ? -3.204 -23.682 27.954 1.00 52.53 119 GLU A CA 1
ATOM 943 C C . GLU A 1 119 ? -3.162 -22.228 27.437 1.00 52.53 119 GLU A C 1
ATOM 945 O O . GLU A 1 119 ? -2.979 -21.926 26.260 1.00 52.53 119 GLU A O 1
ATOM 950 N N . HIS A 1 120 ? -3.300 -21.288 28.378 1.00 46.78 120 HIS A N 1
ATOM 951 C CA . HIS A 1 120 ? -2.946 -19.889 28.164 1.00 46.78 120 HIS A CA 1
ATOM 952 C C . HIS A 1 120 ? -1.424 -19.759 28.223 1.00 46.78 120 HIS A C 1
ATOM 954 O O . HIS A 1 120 ? -0.846 -19.807 29.307 1.00 46.78 120 HIS A O 1
ATOM 960 N N . PHE A 1 121 ? -0.789 -19.580 27.070 1.00 51.00 121 PHE A N 1
ATOM 961 C CA . PHE A 1 121 ? 0.618 -19.199 26.996 1.00 51.00 121 PHE A CA 1
ATOM 962 C C . PHE A 1 121 ? 0.748 -17.691 27.215 1.00 51.00 121 PHE A C 1
ATOM 964 O O . PHE A 1 121 ? -0.0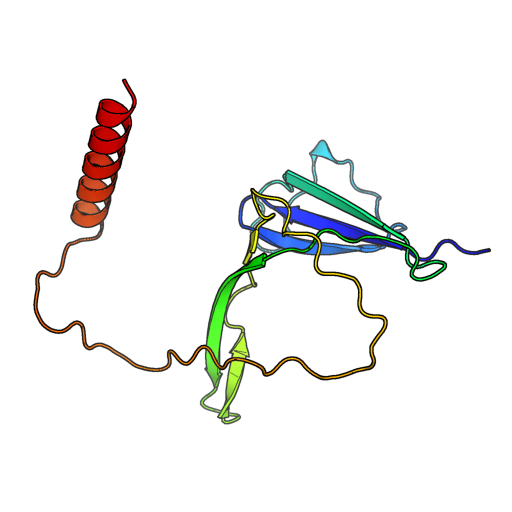59 -16.906 26.707 1.00 51.00 121 PHE A O 1
ATOM 971 N N . THR A 1 122 ? 1.758 -17.270 27.973 1.00 80.81 122 THR A N 1
ATOM 972 C CA . THR A 1 122 ? 2.174 -15.863 27.969 1.00 80.81 122 THR A CA 1
ATOM 973 C C . THR A 1 122 ? 2.767 -15.519 26.597 1.00 80.81 122 THR A C 1
ATOM 975 O O . THR A 1 122 ? 3.175 -16.413 25.853 1.00 80.81 122 THR A O 1
ATOM 978 N N . THR A 1 123 ? 2.826 -14.231 26.242 1.00 73.00 123 THR A N 1
ATOM 979 C CA . THR A 1 123 ? 3.457 -13.769 24.987 1.00 73.00 123 THR A CA 1
ATOM 980 C C . THR A 1 123 ? 4.870 -14.331 24.827 1.00 73.00 123 THR A C 1
ATOM 982 O O . THR A 1 123 ? 5.207 -14.862 23.775 1.00 73.00 123 THR A O 1
ATOM 985 N N . ASP A 1 124 ? 5.634 -14.355 25.918 1.00 74.25 124 ASP A N 1
ATOM 986 C CA . ASP A 1 124 ? 7.008 -14.865 25.941 1.00 74.25 124 ASP A CA 1
ATOM 987 C C . ASP A 1 124 ? 7.082 -16.374 25.650 1.00 74.25 124 ASP A C 1
ATOM 989 O O . ASP A 1 124 ? 8.045 -16.875 25.066 1.00 74.25 124 ASP A O 1
ATOM 993 N N . GLU A 1 125 ? 6.056 -17.128 26.045 1.00 71.25 125 GLU A N 1
ATOM 994 C CA . GLU A 1 125 ? 6.009 -18.571 25.833 1.00 71.25 125 GLU A CA 1
ATOM 995 C C . GLU A 1 125 ? 5.551 -18.938 24.415 1.00 71.25 125 GLU A C 1
ATOM 997 O O . GLU A 1 125 ? 6.034 -19.924 23.848 1.00 71.25 125 GLU A O 1
ATOM 1002 N N . ALA A 1 126 ? 4.695 -18.110 23.808 1.00 69.19 126 ALA A N 1
ATOM 1003 C CA . ALA A 1 126 ? 4.349 -18.212 22.394 1.00 69.19 126 ALA A CA 1
ATOM 1004 C C . ALA A 1 126 ? 5.566 -17.923 21.498 1.00 69.19 126 ALA A C 1
ATOM 1006 O O . ALA A 1 126 ? 5.849 -18.705 20.586 1.00 69.19 126 ALA A O 1
ATOM 1007 N N . ASP A 1 127 ? 6.329 -16.871 21.808 1.00 74.69 127 ASP A N 1
ATOM 1008 C CA . ASP A 1 127 ? 7.524 -16.485 21.050 1.00 74.69 127 ASP A CA 1
ATOM 1009 C C . ASP A 1 127 ? 8.606 -17.573 21.098 1.00 74.69 127 ASP A C 1
ATOM 1011 O O . ASP A 1 127 ? 9.186 -17.936 20.070 1.00 74.69 127 ASP A O 1
ATOM 1015 N N . ARG A 1 128 ? 8.824 -18.183 22.272 1.00 81.81 128 ARG A N 1
ATOM 1016 C CA . ARG A 1 128 ? 9.754 -19.314 22.419 1.00 81.81 128 ARG A CA 1
ATOM 1017 C C . ARG A 1 128 ? 9.345 -20.516 21.563 1.00 81.81 128 ARG A C 1
ATOM 1019 O O . ARG A 1 128 ? 10.190 -21.096 20.885 1.00 81.81 128 ARG A O 1
ATOM 1026 N N . ARG A 1 129 ? 8.059 -20.882 21.555 1.00 79.88 129 ARG A N 1
ATOM 1027 C CA . ARG A 1 129 ? 7.565 -22.011 20.745 1.00 79.88 129 ARG A CA 1
ATOM 1028 C C . ARG A 1 129 ? 7.664 -21.746 19.246 1.00 79.88 129 ARG A C 1
ATOM 1030 O O . ARG A 1 129 ? 7.956 -22.667 18.486 1.00 79.88 129 ARG A O 1
ATOM 1037 N N . TYR A 1 130 ? 7.458 -20.503 18.814 1.00 79.88 130 TYR A N 1
ATOM 1038 C CA . TYR A 1 130 ? 7.675 -20.120 17.419 1.00 79.88 130 TYR A CA 1
ATOM 1039 C C . TYR A 1 130 ? 9.140 -20.277 17.004 1.00 79.88 130 TYR A C 1
ATOM 1041 O O . TYR A 1 130 ? 9.408 -20.818 15.930 1.00 79.88 130 TYR A O 1
ATOM 1049 N N . ALA A 1 131 ? 10.080 -19.874 17.863 1.00 84.94 131 ALA A N 1
ATOM 1050 C CA . ALA A 1 131 ? 11.508 -20.052 17.608 1.00 84.94 131 ALA A CA 1
ATOM 1051 C C . ALA A 1 131 ? 11.900 -21.540 17.504 1.00 84.94 131 ALA A C 1
ATOM 1053 O O . ALA A 1 131 ? 12.624 -21.923 16.587 1.00 84.94 131 ALA A O 1
ATOM 1054 N N . GLU A 1 132 ? 11.366 -22.395 18.382 1.00 89.00 132 GLU A N 1
ATOM 1055 C CA . GLU A 1 132 ? 11.604 -23.848 18.348 1.00 89.00 132 GLU A CA 1
ATOM 1056 C C . GLU A 1 132 ? 11.043 -24.510 17.076 1.00 89.00 132 GLU A C 1
ATOM 1058 O O . GLU A 1 132 ? 11.700 -25.357 16.467 1.00 89.00 132 GLU A O 1
ATOM 1063 N N . LEU A 1 133 ? 9.850 -24.105 16.628 1.00 85.50 133 LEU A N 1
ATOM 1064 C CA . LEU A 1 133 ? 9.247 -24.602 15.384 1.00 85.50 133 LEU A CA 1
ATOM 1065 C C . LEU A 1 133 ? 10.024 -24.162 14.137 1.00 85.50 133 LEU A C 1
ATOM 1067 O O . LEU A 1 133 ? 10.130 -24.930 13.177 1.00 85.50 133 LEU A O 1
ATOM 1071 N N . ALA A 1 134 ? 10.565 -22.942 14.139 1.00 79.69 134 ALA A N 1
ATOM 1072 C CA . ALA A 1 134 ? 11.403 -22.447 13.052 1.00 79.69 134 ALA A CA 1
ATOM 1073 C C . ALA A 1 134 ? 12.707 -23.256 12.931 1.00 79.69 134 ALA A C 1
ATOM 1075 O O . ALA A 1 134 ? 13.077 -23.650 11.824 1.00 79.69 134 ALA A O 1
ATOM 1076 N N . ASP A 1 135 ? 13.353 -23.571 14.058 1.00 87.62 135 ASP A N 1
ATOM 1077 C CA . ASP A 1 135 ? 14.595 -24.353 14.084 1.00 87.62 135 ASP A CA 1
ATOM 1078 C C . ASP A 1 135 ? 14.376 -25.813 13.647 1.00 87.62 135 ASP A C 1
ATOM 1080 O O . ASP A 1 135 ? 15.128 -26.349 12.831 1.00 87.62 135 ASP A O 1
ATOM 1084 N N . GLN A 1 136 ? 13.277 -26.443 14.081 1.00 85.69 136 GLN A N 1
ATOM 1085 C CA . GLN A 1 136 ? 12.916 -27.792 13.624 1.00 85.69 136 GLN A CA 1
ATOM 1086 C C . GLN A 1 136 ? 12.709 -27.865 12.107 1.00 85.69 136 GLN A C 1
ATOM 1088 O O . GLN A 1 136 ? 13.135 -28.829 11.470 1.00 85.69 136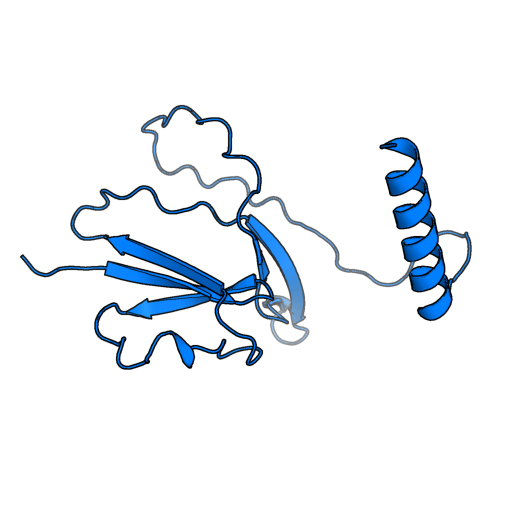 GLN A O 1
ATOM 1093 N N . ARG A 1 137 ? 12.072 -26.851 11.511 1.00 80.62 137 ARG A N 1
ATOM 1094 C CA . ARG A 1 137 ? 11.881 -26.794 10.055 1.00 80.62 137 ARG A CA 1
ATOM 1095 C C . ARG A 1 137 ? 13.200 -26.602 9.322 1.00 80.62 137 ARG A C 1
ATOM 1097 O O . ARG A 1 137 ? 13.418 -27.256 8.310 1.00 80.62 137 ARG A O 1
ATOM 1104 N N . TRP A 1 138 ? 14.088 -25.758 9.841 1.00 80.94 138 TRP A N 1
ATOM 1105 C CA . TRP A 1 138 ? 15.420 -25.572 9.268 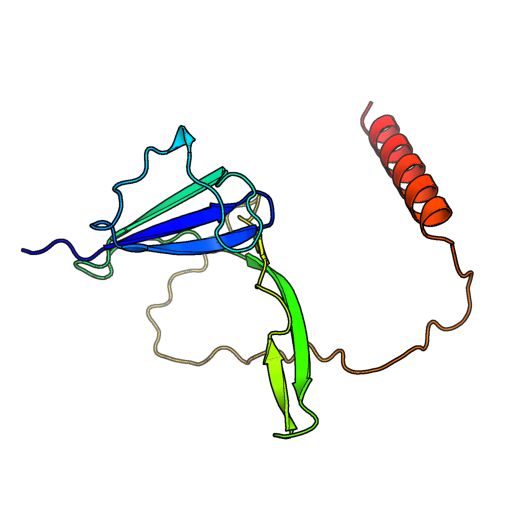1.00 80.94 138 TRP A CA 1
ATOM 1106 C C . TRP A 1 138 ? 16.211 -26.887 9.223 1.00 80.94 138 TRP A C 1
ATOM 1108 O O . TRP A 1 138 ? 16.778 -27.229 8.187 1.00 80.94 138 TRP A O 1
ATOM 1118 N N . GLN A 1 139 ? 16.179 -27.668 10.306 1.00 83.06 139 GLN A N 1
ATOM 1119 C CA . GLN A 1 139 ? 16.865 -28.963 10.383 1.00 83.06 139 GLN A CA 1
ATOM 1120 C C . GLN A 1 139 ? 16.286 -30.025 9.434 1.00 83.06 139 GLN A C 1
ATOM 1122 O O . GLN A 1 139 ? 17.020 -30.901 8.994 1.00 83.06 139 GLN A O 1
ATOM 1127 N N . GLN A 1 140 ? 14.997 -29.956 9.084 1.00 78.81 140 GLN A N 1
ATOM 1128 C CA . GLN A 1 140 ? 14.379 -30.876 8.115 1.00 78.81 140 GLN A CA 1
ATOM 1129 C C . GLN A 1 140 ? 14.773 -30.597 6.657 1.00 78.81 140 GLN A C 1
ATOM 1131 O O . GLN A 1 140 ? 14.541 -31.441 5.793 1.00 78.81 140 GLN A O 1
ATOM 1136 N N . HIS A 1 141 ? 15.341 -29.423 6.377 1.00 71.12 141 HIS A N 1
ATOM 1137 C CA . HIS A 1 141 ? 15.761 -29.003 5.040 1.00 71.12 141 HIS A CA 1
ATOM 1138 C C . HIS A 1 141 ? 17.282 -29.112 4.805 1.00 71.12 141 HIS A C 1
ATOM 1140 O O . HIS A 1 141 ? 17.758 -28.658 3.762 1.00 71.12 141 HIS A O 1
ATOM 1146 N N . GLN A 1 142 ? 18.031 -29.713 5.739 1.00 63.72 142 GLN A N 1
ATOM 1147 C CA . GLN A 1 142 ? 19.447 -30.083 5.585 1.00 63.72 142 GLN A CA 1
ATOM 1148 C C . GLN A 1 142 ? 19.603 -31.581 5.314 1.00 63.72 142 GLN A C 1
ATOM 1150 O O . GLN A 1 142 ? 20.511 -31.927 4.525 1.00 63.72 142 GLN A O 1
#

Foldseek 3Di:
DDWFKWKWWAFPQQFIDTGGPVRPPDDLVCDADPQPRGRTDDMDIGTPVPPPDDDQDKDFPDWDWDQDPPPRDIDTPGGTGTDRDPDDDDPDPPPPDDDDPDPPPPPDDDDDDDPDDDDDDDPVRVVVVVVVVVVVVVVVVD